Protein AF-A0A956P1Q7-F1 (afdb_monomer_lite)

pLDDT: mean 79.53, std 12.64, range [45.16, 92.69]

Structure (mmCIF, N/CA/C/O backbone):
data_AF-A0A956P1Q7-F1
#
_entry.id   AF-A0A956P1Q7-F1
#
loop_
_atom_site.group_PDB
_atom_site.id
_atom_site.type_symbol
_atom_site.label_atom_id
_atom_site.label_alt_id
_atom_site.label_comp_id
_atom_site.label_asym_id
_atom_site.label_entity_id
_atom_site.label_seq_id
_atom_site.pdbx_PDB_ins_code
_atom_site.Cartn_x
_atom_site.Cartn_y
_atom_site.Cartn_z
_atom_site.occupancy
_atom_site.B_iso_or_equiv
_atom_site.auth_seq_id
_atom_site.auth_comp_id
_atom_site.auth_asym_id
_atom_site.auth_atom_id
_atom_site.pdbx_PDB_model_num
ATOM 1 N N . THR A 1 1 ? 13.743 -1.931 8.622 1.00 54.19 1 THR A N 1
ATOM 2 C CA . THR A 1 1 ? 12.671 -0.964 8.935 1.00 54.19 1 THR A CA 1
ATOM 3 C C . THR A 1 1 ? 11.324 -1.414 8.386 1.00 54.19 1 THR A C 1
ATOM 5 O O . THR A 1 1 ? 10.384 -1.433 9.159 1.00 54.19 1 THR A O 1
ATOM 8 N N . GLU A 1 2 ? 11.215 -1.915 7.149 1.00 49.81 2 GLU A N 1
ATOM 9 C CA . GLU A 1 2 ? 9.925 -2.397 6.592 1.00 49.81 2 GLU A CA 1
ATOM 10 C C . GLU A 1 2 ? 9.356 -3.666 7.266 1.00 49.81 2 GLU A C 1
ATOM 12 O O . GLU A 1 2 ? 8.177 -3.701 7.589 1.00 49.81 2 GLU A O 1
ATOM 17 N N . LEU A 1 3 ? 10.190 -4.663 7.598 1.00 52.94 3 LEU A N 1
ATOM 18 C CA . LEU A 1 3 ? 9.773 -5.857 8.368 1.00 52.94 3 LEU A CA 1
ATOM 19 C C . LEU A 1 3 ? 9.218 -5.529 9.769 1.00 52.94 3 LEU A C 1
ATOM 21 O O . LEU A 1 3 ? 8.468 -6.308 10.347 1.00 52.94 3 LEU A O 1
ATOM 25 N N . MET A 1 4 ? 9.595 -4.373 10.320 1.00 58.88 4 MET A N 1
ATOM 26 C CA . MET A 1 4 ? 9.121 -3.912 11.624 1.00 58.88 4 MET A CA 1
ATOM 27 C C . MET A 1 4 ? 7.746 -3.234 11.511 1.00 58.88 4 MET A C 1
ATOM 29 O O . MET A 1 4 ? 6.934 -3.391 12.416 1.00 58.88 4 MET A O 1
ATOM 33 N N . LEU A 1 5 ? 7.457 -2.562 10.384 1.00 59.44 5 LEU A N 1
ATOM 34 C CA . LEU A 1 5 ? 6.120 -2.035 10.061 1.00 59.44 5 LEU A CA 1
ATOM 35 C C . LEU A 1 5 ? 5.098 -3.167 9.882 1.00 59.44 5 LEU A C 1
ATOM 37 O O . LEU A 1 5 ? 3.935 -3.021 10.250 1.00 59.44 5 LEU A O 1
ATOM 41 N N . ASP A 1 6 ? 5.572 -4.294 9.353 1.00 57.03 6 ASP A N 1
ATOM 42 C CA . ASP A 1 6 ? 4.804 -5.484 8.995 1.00 57.03 6 ASP A CA 1
ATOM 43 C C . ASP A 1 6 ? 4.103 -6.130 10.208 1.00 57.03 6 ASP A C 1
ATOM 45 O O . ASP A 1 6 ? 2.882 -6.273 10.236 1.00 57.03 6 ASP A O 1
ATOM 49 N N . LEU A 1 7 ? 4.871 -6.418 11.264 1.00 61.25 7 LEU A N 1
ATOM 50 C CA . LEU A 1 7 ? 4.356 -6.966 12.526 1.00 61.25 7 LEU A CA 1
ATOM 51 C C . LEU A 1 7 ? 3.423 -5.985 13.252 1.00 61.25 7 LEU A C 1
ATOM 53 O O . LEU A 1 7 ? 2.487 -6.391 13.931 1.00 61.25 7 LEU A O 1
ATOM 57 N N . GLN A 1 8 ? 3.638 -4.680 13.079 1.00 77.69 8 GLN A N 1
ATOM 58 C CA . GLN A 1 8 ? 2.917 -3.668 13.845 1.00 77.69 8 GLN A CA 1
ATOM 59 C C . GLN A 1 8 ? 1.488 -3.437 13.352 1.00 77.69 8 GLN A C 1
ATOM 61 O O . GLN A 1 8 ? 0.620 -3.185 14.178 1.00 77.69 8 GLN A O 1
ATOM 66 N N . ILE A 1 9 ? 1.207 -3.524 12.049 1.00 83.69 9 ILE A N 1
ATOM 67 C CA . ILE A 1 9 ? -0.157 -3.289 11.539 1.00 83.69 9 ILE A CA 1
ATOM 68 C C . ILE A 1 9 ? -1.112 -4.404 11.980 1.00 83.69 9 ILE A C 1
ATOM 70 O O . ILE A 1 9 ? -2.209 -4.114 12.460 1.00 83.69 9 ILE A O 1
ATOM 74 N N . ASP A 1 10 ? -0.694 -5.664 11.854 1.00 84.88 10 ASP A N 1
ATOM 75 C CA . ASP A 1 10 ? -1.537 -6.813 12.193 1.00 84.88 10 ASP A CA 1
ATOM 76 C C . ASP A 1 10 ? -1.791 -6.904 13.710 1.00 84.88 10 ASP A C 1
ATOM 78 O O . ASP A 1 10 ? -2.923 -7.158 14.135 1.00 84.88 10 ASP A O 1
ATOM 82 N N . ASP A 1 11 ? -0.778 -6.615 14.533 1.00 87.38 11 ASP A N 1
ATOM 83 C CA . ASP A 1 11 ? -0.919 -6.575 15.992 1.00 87.38 11 ASP A CA 1
ATOM 84 C C . ASP A 1 11 ? -1.800 -5.403 16.454 1.00 87.38 11 ASP A C 1
ATOM 86 O O . ASP A 1 11 ? -2.696 -5.593 17.281 1.00 87.38 11 ASP A O 1
ATOM 90 N N . LEU A 1 12 ? -1.617 -4.208 15.875 1.00 87.56 12 LEU A N 1
ATOM 91 C CA . LEU A 1 12 ? -2.461 -3.047 16.176 1.00 87.56 12 LEU A CA 1
ATOM 92 C C . LEU A 1 12 ? -3.917 -3.283 15.767 1.00 87.56 12 LEU A C 1
ATOM 94 O O . LEU A 1 12 ? -4.820 -2.937 16.524 1.00 87.56 12 LEU A O 1
ATOM 98 N N . TRP A 1 13 ? -4.163 -3.902 14.608 1.00 88.56 13 TRP A N 1
ATOM 99 C CA . TRP A 1 13 ? -5.518 -4.245 14.175 1.00 88.56 13 TRP A CA 1
ATOM 100 C C . TRP A 1 13 ? -6.173 -5.251 15.127 1.00 88.56 13 TRP A C 1
ATOM 102 O O . TRP A 1 13 ? -7.321 -5.052 15.519 1.00 88.56 13 TRP A O 1
ATOM 112 N N . ARG A 1 14 ? -5.452 -6.300 15.555 1.00 89.06 14 ARG A N 1
ATOM 113 C CA . ARG A 1 14 ? -5.966 -7.306 16.508 1.00 89.06 14 ARG A CA 1
ATOM 114 C C . ARG A 1 14 ? -6.293 -6.724 17.881 1.00 89.06 14 ARG A C 1
ATOM 116 O O . ARG A 1 14 ? -7.193 -7.240 18.540 1.00 89.06 14 ARG A O 1
ATOM 123 N N . ALA A 1 15 ? -5.592 -5.671 18.293 1.00 89.06 15 ALA A N 1
ATOM 124 C CA . ALA A 1 15 ? -5.835 -4.976 19.554 1.00 89.06 15 ALA A CA 1
ATOM 125 C C . ALA A 1 15 ? -7.114 -4.113 19.549 1.00 89.06 15 ALA A C 1
ATOM 127 O O . ALA A 1 15 ? -7.551 -3.668 20.611 1.00 89.06 15 ALA A O 1
ATOM 128 N N . LEU A 1 16 ? -7.734 -3.871 18.386 1.00 86.69 16 LEU A N 1
ATOM 129 C CA . LEU A 1 16 ? -8.953 -3.066 18.294 1.00 86.69 16 LEU A CA 1
ATOM 130 C C . LEU A 1 16 ? -10.204 -3.815 18.807 1.00 86.69 16 LEU A C 1
ATOM 132 O O . LEU A 1 16 ? -10.333 -5.035 18.623 1.00 86.69 16 LEU A O 1
ATOM 136 N N . PRO A 1 17 ? -11.196 -3.084 19.360 1.00 87.00 17 PRO A N 1
ATOM 137 C CA . PRO A 1 17 ? -12.504 -3.644 19.690 1.00 87.00 17 PRO A CA 1
ATOM 138 C C . PRO A 1 17 ? -13.161 -4.335 18.486 1.00 87.00 17 PRO A C 1
ATOM 140 O O . PRO A 1 17 ? -13.034 -3.881 17.349 1.00 87.00 17 PRO A O 1
ATOM 143 N N . ALA A 1 18 ? -13.913 -5.411 18.741 1.00 86.19 18 ALA A N 1
ATOM 144 C CA . ALA A 1 18 ? -14.636 -6.166 17.712 1.00 86.19 18 ALA A CA 1
ATOM 145 C C . ALA A 1 18 ? -15.471 -5.301 16.736 1.00 86.19 18 ALA A C 1
ATOM 147 O O . ALA A 1 18 ? -15.266 -5.463 15.533 1.00 86.19 18 ALA A O 1
ATOM 148 N N . PRO A 1 19 ? -16.314 -4.341 17.184 1.00 83.69 19 PRO A N 1
ATOM 149 C CA . PRO A 1 19 ? -17.111 -3.535 16.250 1.00 83.69 19 PRO A CA 1
ATOM 150 C C . PRO A 1 19 ? -16.240 -2.669 15.328 1.00 83.69 19 PRO A C 1
ATOM 152 O O . PRO A 1 19 ? -16.561 -2.469 14.159 1.00 83.69 19 PRO A O 1
ATOM 155 N N . THR A 1 20 ? -15.094 -2.195 15.822 1.00 83.12 20 THR A N 1
ATOM 156 C CA . THR A 1 20 ? -14.132 -1.427 15.023 1.00 83.12 20 THR A CA 1
ATOM 157 C C . THR A 1 20 ? -13.449 -2.315 13.982 1.00 83.12 20 THR A C 1
ATOM 159 O O . THR A 1 20 ? -13.241 -1.886 12.850 1.00 83.12 20 THR A O 1
ATOM 162 N N . ARG A 1 21 ? -13.129 -3.569 14.331 1.00 88.75 21 ARG A N 1
ATOM 163 C CA . ARG A 1 21 ? -12.542 -4.538 13.391 1.00 88.75 21 ARG A CA 1
ATOM 164 C C . ARG A 1 21 ? -13.512 -4.945 12.287 1.00 88.75 21 ARG A C 1
ATOM 166 O O . ARG A 1 21 ? -13.073 -5.081 11.151 1.00 88.75 21 ARG A O 1
ATOM 173 N N . GLU A 1 22 ? -14.798 -5.103 12.592 1.00 84.62 22 GLU A N 1
ATO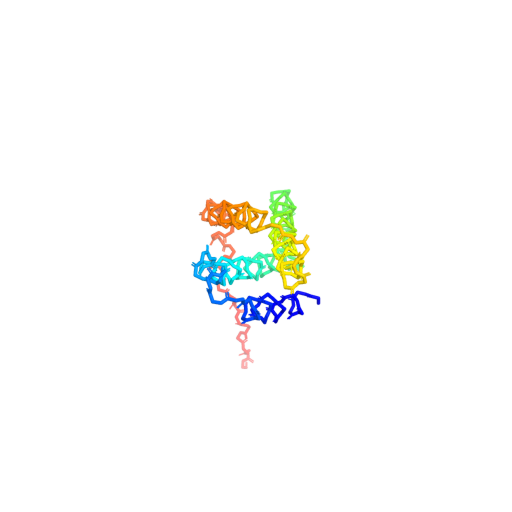M 174 C CA . GLU A 1 22 ? -15.832 -5.405 11.589 1.00 84.62 22 GLU A CA 1
ATOM 175 C C . GLU A 1 22 ? -15.939 -4.295 10.537 1.00 84.62 22 GLU A C 1
ATOM 177 O O . GLU A 1 22 ? -15.906 -4.579 9.341 1.00 84.62 22 GLU A O 1
ATOM 182 N N . GLY A 1 23 ? -15.953 -3.027 10.966 1.00 80.75 23 GLY A N 1
ATOM 183 C CA . GLY A 1 23 ? -15.964 -1.877 10.053 1.00 80.75 23 GLY A CA 1
ATOM 184 C C . GLY A 1 23 ? -14.689 -1.714 9.212 1.00 80.75 23 GLY A C 1
ATOM 185 O O . GLY A 1 23 ? -14.682 -0.964 8.240 1.00 80.75 23 GLY A O 1
ATOM 186 N N . LEU A 1 24 ? -13.611 -2.417 9.566 1.00 84.06 24 LEU A N 1
ATOM 187 C CA . LEU A 1 24 ? -12.286 -2.314 8.951 1.00 84.06 24 LEU A CA 1
ATOM 188 C C . LEU A 1 24 ? -11.744 -3.686 8.529 1.00 84.06 24 LEU A C 1
ATOM 190 O O . LEU A 1 24 ? -10.529 -3.893 8.487 1.00 84.06 24 LEU A O 1
ATOM 194 N N . ALA A 1 25 ? -12.629 -4.638 8.23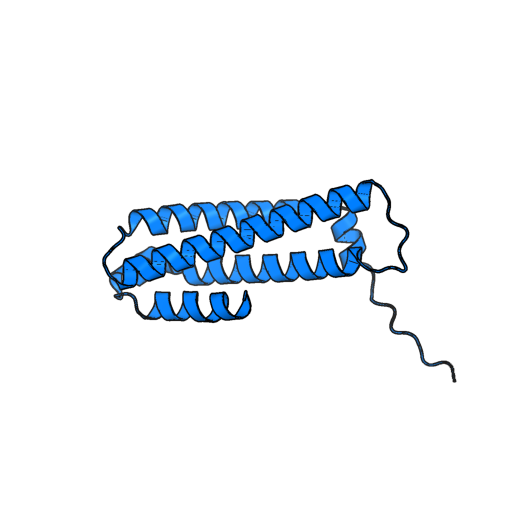1 1.00 87.25 25 ALA A N 1
ATOM 195 C CA . ALA A 1 25 ? -12.258 -6.027 7.960 1.00 87.25 25 ALA A CA 1
ATOM 196 C C . ALA A 1 25 ? -11.297 -6.181 6.765 1.00 87.25 25 ALA A C 1
ATOM 198 O O . ALA A 1 25 ? -10.529 -7.137 6.694 1.00 87.25 25 ALA A O 1
ATOM 199 N N . GLU A 1 26 ? -11.309 -5.221 5.840 1.00 87.19 26 GLU A N 1
ATOM 200 C CA . GLU A 1 26 ? -10.450 -5.209 4.655 1.00 87.19 26 GLU A CA 1
ATOM 201 C C . GLU A 1 26 ? -9.028 -4.697 4.922 1.00 87.19 26 GLU A C 1
ATOM 203 O O . GLU A 1 26 ? -8.135 -4.922 4.107 1.00 87.19 26 GLU A O 1
ATOM 208 N N . LEU A 1 27 ? -8.784 -4.021 6.049 1.00 88.81 27 LEU A N 1
ATOM 209 C CA . LEU A 1 27 ? -7.486 -3.414 6.343 1.00 88.81 27 LEU A CA 1
ATOM 210 C C . LEU A 1 27 ? -6.322 -4.418 6.286 1.00 88.81 27 LEU A C 1
ATOM 212 O O . LEU A 1 27 ? -5.336 -4.112 5.611 1.00 88.81 27 LEU A O 1
ATOM 216 N N . PRO A 1 28 ? -6.401 -5.616 6.903 1.00 88.81 28 PRO A N 1
ATOM 217 C CA . PRO A 1 28 ? -5.310 -6.589 6.831 1.00 88.81 28 PRO A CA 1
ATOM 218 C C . PRO A 1 28 ? -5.015 -7.047 5.397 1.00 88.81 28 PRO A C 1
ATOM 220 O O . PRO A 1 28 ? -3.861 -7.292 5.038 1.00 88.81 28 PRO A O 1
ATOM 223 N N . VAL A 1 29 ? -6.054 -7.140 4.561 1.00 89.75 29 VAL A N 1
ATOM 224 C CA . VAL A 1 29 ? -5.928 -7.558 3.160 1.00 89.75 29 VAL A CA 1
ATOM 225 C C . VAL A 1 29 ? -5.197 -6.489 2.353 1.00 89.75 29 VAL A C 1
ATOM 227 O O . VAL A 1 29 ? -4.201 -6.813 1.709 1.00 89.75 29 VAL A O 1
ATOM 230 N N . VAL A 1 30 ? -5.626 -5.228 2.451 1.00 89.19 30 VAL A N 1
ATOM 231 C CA . VAL A 1 30 ? -5.004 -4.096 1.740 1.00 89.19 30 VAL A CA 1
ATOM 232 C C . VAL A 1 30 ? -3.563 -3.884 2.202 1.00 89.19 30 VAL A C 1
ATOM 234 O O . VAL A 1 30 ? -2.657 -3.744 1.381 1.00 89.19 30 VAL A O 1
ATOM 237 N N . ALA A 1 31 ? -3.310 -3.944 3.513 1.00 89.44 31 ALA A N 1
ATOM 238 C CA . ALA A 1 31 ? -1.958 -3.836 4.051 1.00 89.44 31 ALA A CA 1
ATOM 239 C C . ALA A 1 31 ? -1.054 -4.964 3.527 1.00 89.44 31 ALA A C 1
ATOM 241 O O . ALA A 1 31 ? 0.081 -4.723 3.122 1.00 89.44 31 ALA A O 1
ATOM 242 N N . ARG A 1 32 ? -1.541 -6.213 3.482 1.00 88.62 32 ARG A N 1
ATOM 243 C CA . ARG A 1 32 ? -0.799 -7.333 2.876 1.00 88.62 32 ARG A CA 1
ATOM 244 C C . ARG A 1 32 ? -0.525 -7.104 1.391 1.00 88.62 32 ARG A C 1
ATOM 246 O O . ARG A 1 32 ? 0.608 -7.314 0.966 1.00 88.62 32 ARG A O 1
ATOM 253 N N . ALA A 1 33 ? -1.513 -6.647 0.632 1.00 88.19 33 ALA A N 1
ATOM 254 C CA . ALA A 1 33 ? -1.350 -6.408 -0.793 1.00 88.19 33 ALA A CA 1
ATOM 255 C C . ALA A 1 33 ? -0.297 -5.326 -1.077 1.00 88.19 33 ALA A C 1
ATOM 257 O O . ALA A 1 33 ? 0.626 -5.570 -1.853 1.00 88.19 33 ALA A O 1
ATOM 258 N N . LEU A 1 34 ? -0.347 -4.181 -0.386 1.00 88.12 34 LEU A N 1
ATOM 259 C CA . LEU A 1 34 ? 0.673 -3.132 -0.512 1.00 88.12 34 LEU A CA 1
ATOM 260 C C . LEU A 1 34 ? 2.079 -3.643 -0.173 1.00 88.12 34 LEU A C 1
ATOM 262 O O . LEU A 1 34 ? 3.031 -3.350 -0.894 1.00 88.12 34 LEU A O 1
ATOM 266 N N . ARG A 1 35 ? 2.217 -4.463 0.876 1.00 87.81 35 ARG A N 1
ATOM 267 C CA . ARG A 1 35 ? 3.498 -5.095 1.241 1.00 87.81 35 ARG A CA 1
ATOM 268 C C . ARG A 1 35 ? 4.037 -5.998 0.134 1.00 87.81 35 ARG A C 1
ATOM 270 O O . ARG A 1 35 ? 5.227 -5.957 -0.177 1.00 87.81 35 ARG A O 1
ATOM 277 N N . GLU A 1 36 ? 3.173 -6.804 -0.476 1.00 89.12 36 GLU A N 1
ATOM 278 C CA . GLU A 1 36 ? 3.541 -7.626 -1.630 1.00 89.12 36 GLU A CA 1
ATOM 279 C C . GLU A 1 36 ? 3.977 -6.756 -2.814 1.00 89.12 36 GLU A C 1
ATOM 281 O O . GLU A 1 36 ? 5.023 -7.023 -3.404 1.00 89.12 36 GLU A O 1
ATOM 286 N N . ARG A 1 37 ? 3.261 -5.660 -3.103 1.00 87.56 37 ARG A N 1
ATOM 287 C CA . ARG A 1 37 ? 3.648 -4.724 -4.169 1.00 87.56 37 ARG A CA 1
ATOM 288 C C . ARG A 1 37 ? 5.002 -4.065 -3.898 1.00 87.56 37 ARG A C 1
ATOM 290 O O . ARG A 1 37 ? 5.822 -3.996 -4.807 1.00 87.56 37 ARG A O 1
ATOM 297 N N . ILE A 1 38 ? 5.282 -3.634 -2.668 1.00 89.94 38 ILE A N 1
ATOM 298 C CA . ILE A 1 38 ? 6.594 -3.078 -2.289 1.00 89.94 38 ILE A CA 1
ATOM 299 C C . ILE A 1 38 ? 7.703 -4.107 -2.523 1.00 89.94 38 ILE A C 1
ATOM 301 O O . ILE A 1 38 ? 8.751 -3.769 -3.076 1.00 89.94 38 ILE A O 1
ATOM 305 N N . ARG A 1 39 ? 7.473 -5.374 -2.150 1.00 89.19 39 ARG A N 1
ATOM 306 C CA . ARG A 1 39 ? 8.427 -6.464 -2.394 1.00 89.19 39 ARG A CA 1
ATOM 307 C C . ARG A 1 39 ? 8.679 -6.667 -3.890 1.00 89.19 39 ARG A C 1
ATOM 309 O O . ARG A 1 39 ? 9.837 -6.780 -4.290 1.00 89.19 39 ARG A O 1
ATOM 316 N N . ASP A 1 40 ? 7.625 -6.664 -4.702 1.00 87.94 40 ASP A N 1
ATOM 317 C CA . ASP A 1 40 ? 7.727 -6.783 -6.159 1.00 87.94 40 ASP A CA 1
ATOM 318 C C . ASP A 1 40 ? 8.515 -5.608 -6.764 1.00 87.94 40 ASP A C 1
ATOM 320 O O . ASP A 1 40 ? 9.419 -5.816 -7.574 1.00 87.94 40 ASP A O 1
ATOM 324 N N . LEU A 1 41 ? 8.231 -4.374 -6.331 1.00 89.50 41 LEU A N 1
ATOM 325 C CA . LEU A 1 41 ? 8.935 -3.167 -6.776 1.00 89.50 41 LEU A CA 1
ATOM 326 C C . LEU A 1 41 ? 10.424 -3.210 -6.422 1.00 89.50 41 LEU A C 1
ATOM 328 O O . LEU A 1 41 ? 11.260 -2.882 -7.261 1.00 89.50 41 LEU A O 1
ATOM 332 N N . ARG A 1 42 ? 10.773 -3.664 -5.212 1.00 89.94 42 ARG A N 1
ATOM 333 C CA . ARG A 1 42 ? 12.172 -3.861 -4.803 1.00 89.94 42 ARG A CA 1
ATOM 334 C C . ARG A 1 42 ? 12.873 -4.882 -5.690 1.00 89.94 42 ARG A C 1
ATOM 336 O O . ARG A 1 42 ? 13.921 -4.576 -6.240 1.00 89.94 42 ARG A O 1
ATOM 343 N N . ALA A 1 43 ? 12.255 -6.039 -5.919 1.00 87.69 43 ALA A N 1
ATOM 344 C CA . ALA A 1 43 ? 12.830 -7.064 -6.785 1.00 87.69 43 ALA A CA 1
ATOM 345 C C . ALA A 1 43 ? 13.034 -6.577 -8.232 1.00 87.69 43 ALA A C 1
ATOM 347 O O . ALA A 1 43 ? 13.949 -7.039 -8.913 1.00 87.69 43 ALA A O 1
ATOM 348 N N . LEU A 1 44 ? 12.190 -5.666 -8.726 1.00 86.56 44 LEU A N 1
ATOM 349 C CA . LEU A 1 44 ? 12.369 -5.036 -10.036 1.00 86.56 44 LEU A CA 1
ATOM 350 C C . LEU A 1 44 ? 13.509 -4.014 -10.039 1.00 86.56 44 LEU A C 1
ATOM 352 O O . LEU A 1 44 ? 14.298 -4.004 -10.982 1.00 86.56 44 LEU A O 1
ATOM 356 N N . LEU A 1 45 ? 13.609 -3.188 -8.997 1.00 88.88 45 LEU A N 1
ATOM 357 C CA . LEU A 1 45 ? 14.698 -2.225 -8.830 1.00 88.88 45 LEU A CA 1
ATOM 358 C C . LEU A 1 45 ? 16.057 -2.924 -8.726 1.00 88.88 45 LEU A C 1
ATOM 360 O O . LEU A 1 45 ? 16.982 -2.533 -9.430 1.00 88.88 45 LEU A O 1
ATOM 364 N N . ASP A 1 46 ? 16.147 -4.009 -7.956 1.00 87.44 46 ASP A N 1
ATOM 365 C CA . ASP A 1 46 ? 17.375 -4.800 -7.809 1.00 87.44 46 ASP A CA 1
ATOM 366 C C . ASP A 1 46 ? 17.836 -5.377 -9.162 1.00 87.44 46 ASP A C 1
ATOM 368 O O . ASP A 1 46 ? 19.024 -5.394 -9.474 1.00 87.44 46 ASP A O 1
ATOM 372 N N . ARG A 1 47 ? 16.897 -5.792 -10.028 1.00 83.81 47 ARG A N 1
ATOM 373 C CA . ARG A 1 47 ? 17.221 -6.252 -11.395 1.00 83.81 47 ARG A CA 1
ATOM 374 C C . ARG A 1 47 ? 17.706 -5.125 -12.305 1.00 83.81 47 ARG A C 1
ATOM 376 O O . ARG A 1 47 ? 18.470 -5.394 -13.226 1.00 83.81 47 ARG A O 1
ATOM 383 N N . LEU A 1 48 ? 17.245 -3.893 -12.090 1.00 83.25 48 LEU A N 1
ATOM 384 C CA . LEU A 1 48 ? 17.709 -2.717 -12.836 1.00 83.25 48 LEU A CA 1
ATOM 385 C C . LEU A 1 48 ? 19.090 -2.236 -12.366 1.00 83.25 48 LEU A C 1
ATOM 387 O O . LEU A 1 48 ? 19.782 -1.552 -13.118 1.00 83.25 48 LEU A O 1
ATOM 391 N N . GLU A 1 49 ? 19.499 -2.587 -11.146 1.00 81.75 49 GLU A N 1
ATOM 392 C CA . GLU A 1 49 ? 20.831 -2.285 -10.610 1.00 81.75 49 GLU A CA 1
ATOM 393 C C . GLU A 1 49 ? 21.927 -3.226 -11.109 1.00 81.75 49 GLU A C 1
ATOM 395 O O . GLU A 1 49 ? 23.102 -2.937 -10.876 1.00 81.75 49 GLU A O 1
ATOM 400 N N . ASP A 1 50 ? 21.574 -4.301 -11.825 1.00 78.25 50 ASP A N 1
ATOM 401 C CA . ASP A 1 50 ? 22.536 -5.272 -12.341 1.00 78.25 50 ASP A CA 1
ATOM 402 C C . ASP A 1 50 ? 23.624 -4.569 -13.187 1.00 78.25 50 ASP A C 1
ATOM 404 O O . ASP A 1 50 ? 23.341 -4.070 -14.287 1.00 78.25 50 ASP A O 1
ATOM 408 N N . PRO A 1 51 ? 24.883 -4.527 -12.704 1.00 65.50 51 PRO A N 1
ATOM 409 C CA . PRO A 1 51 ? 25.963 -3.780 -13.342 1.00 65.50 51 PRO A CA 1
ATOM 410 C C . PRO A 1 51 ? 26.365 -4.359 -14.702 1.00 65.50 51 PRO A C 1
ATOM 412 O O . PRO A 1 51 ? 27.080 -3.703 -15.457 1.00 65.50 51 PRO A O 1
ATOM 415 N N . THR A 1 52 ? 25.909 -5.570 -15.033 1.00 66.19 52 THR A N 1
ATOM 416 C CA . THR A 1 52 ? 26.157 -6.211 -16.329 1.00 66.19 52 THR A CA 1
ATOM 417 C C . THR A 1 52 ? 25.235 -5.699 -17.440 1.00 66.19 52 THR A C 1
ATOM 419 O O . THR A 1 52 ? 25.476 -5.974 -18.618 1.00 66.19 52 THR A O 1
ATOM 422 N N . THR A 1 53 ? 24.199 -4.922 -17.102 1.00 66.38 53 THR A N 1
ATOM 423 C CA . THR A 1 53 ? 23.241 -4.381 -18.071 1.00 66.38 53 THR A CA 1
ATOM 424 C C . THR A 1 53 ? 23.583 -2.930 -18.422 1.00 66.38 53 THR A C 1
ATOM 426 O O . THR A 1 53 ? 23.612 -2.052 -17.560 1.00 66.38 53 THR A O 1
ATOM 429 N N . ALA A 1 54 ? 23.821 -2.652 -19.709 1.00 64.69 54 ALA A N 1
ATOM 430 C CA . ALA A 1 54 ? 23.978 -1.284 -20.200 1.00 64.69 54 ALA A CA 1
ATOM 431 C C . ALA A 1 54 ? 22.684 -0.487 -19.951 1.00 64.69 54 ALA A C 1
ATOM 433 O O . ALA A 1 54 ? 21.625 -0.866 -20.450 1.00 64.69 54 ALA A O 1
ATOM 434 N N . ARG A 1 55 ? 22.768 0.602 -19.176 1.00 76.19 55 ARG A N 1
ATOM 435 C CA . ARG A 1 55 ? 21.603 1.422 -18.807 1.00 76.19 55 ARG A CA 1
ATOM 436 C C . ARG A 1 55 ? 21.222 2.350 -19.952 1.00 76.19 55 ARG A C 1
ATOM 438 O O . ARG A 1 55 ? 22.021 3.192 -20.360 1.00 76.19 55 ARG A O 1
ATOM 445 N N . SER A 1 56 ? 19.997 2.219 -20.446 1.00 81.38 56 SER A N 1
ATOM 446 C CA . SER A 1 56 ? 19.400 3.203 -21.349 1.00 81.38 56 SER A CA 1
ATOM 447 C C . SER A 1 56 ? 18.754 4.353 -20.564 1.00 81.38 56 SER A C 1
ATOM 449 O O . SER A 1 56 ? 18.460 4.212 -19.376 1.00 81.38 56 SER A O 1
ATOM 451 N N . SER A 1 57 ? 18.480 5.489 -21.218 1.00 80.69 57 SER A N 1
ATOM 452 C CA . SER A 1 57 ? 17.690 6.575 -20.606 1.00 80.69 57 SER A CA 1
ATOM 453 C C . SER A 1 57 ? 16.308 6.090 -20.152 1.00 80.69 57 SER A C 1
ATOM 455 O O . SER A 1 57 ? 15.848 6.454 -19.077 1.00 80.69 57 SER A O 1
ATOM 457 N N . ALA A 1 58 ? 15.694 5.185 -20.918 1.00 81.69 58 ALA A N 1
ATOM 458 C CA . ALA A 1 58 ? 14.420 4.566 -20.569 1.00 81.69 58 ALA A CA 1
ATOM 459 C C . ALA A 1 58 ? 14.501 3.684 -19.307 1.00 81.69 58 ALA A C 1
ATOM 461 O O . ALA A 1 58 ? 13.510 3.565 -18.587 1.00 81.69 58 ALA A O 1
ATOM 462 N N . ASP A 1 59 ? 15.656 3.072 -19.019 1.00 82.25 59 ASP A N 1
ATOM 463 C CA . ASP A 1 59 ? 15.851 2.292 -17.788 1.00 82.25 59 ASP A CA 1
ATOM 464 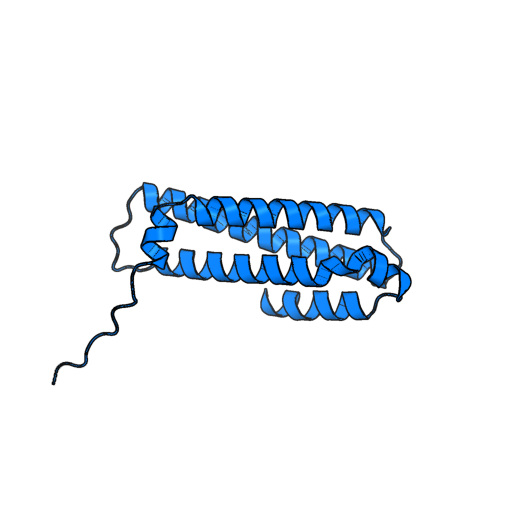C C . ASP A 1 59 ? 16.010 3.202 -16.564 1.00 82.25 59 ASP A C 1
ATOM 466 O O . ASP A 1 59 ? 15.532 2.855 -15.484 1.00 82.25 59 ASP A O 1
ATOM 470 N N . LEU A 1 60 ? 16.633 4.375 -16.731 1.00 84.06 60 LEU A N 1
ATOM 471 C CA . LEU A 1 60 ? 16.732 5.392 -15.678 1.00 84.06 60 LEU A CA 1
ATOM 472 C C . LEU A 1 60 ? 15.352 5.975 -15.340 1.00 84.06 60 LEU A C 1
ATOM 474 O O . LEU A 1 60 ? 14.971 5.978 -14.174 1.00 84.06 60 LEU A O 1
ATOM 478 N N . GLU A 1 61 ? 14.566 6.360 -16.349 1.00 86.06 61 GLU A N 1
ATOM 479 C CA . GLU A 1 61 ? 13.189 6.845 -16.153 1.00 86.06 61 GLU A CA 1
ATOM 480 C C . GLU A 1 61 ? 12.293 5.786 -15.492 1.00 86.06 61 GLU A C 1
ATOM 482 O O . GLU A 1 61 ? 11.493 6.084 -14.601 1.00 86.06 61 GLU A O 1
ATOM 487 N N . LEU A 1 62 ? 12.431 4.519 -15.903 1.00 84.94 62 LEU A N 1
ATOM 488 C CA . LEU A 1 62 ? 11.711 3.413 -15.277 1.00 84.94 62 LEU A CA 1
ATOM 489 C C . LEU A 1 62 ? 12.125 3.237 -13.815 1.00 84.94 62 LEU A C 1
ATOM 491 O O . LEU A 1 62 ? 11.258 3.036 -12.965 1.00 84.94 62 LEU A O 1
ATOM 495 N N . ARG A 1 63 ? 13.425 3.306 -13.514 1.00 88.12 63 ARG A N 1
ATOM 496 C CA . ARG A 1 63 ? 13.928 3.209 -12.144 1.00 88.12 63 ARG A CA 1
ATOM 497 C C . ARG A 1 63 ? 13.324 4.300 -11.265 1.00 88.12 63 ARG A C 1
ATOM 499 O O . ARG A 1 63 ? 12.747 3.963 -10.237 1.00 88.12 63 ARG A O 1
ATOM 506 N N . GLU A 1 64 ? 13.420 5.562 -11.675 1.00 90.00 64 GLU A N 1
ATOM 507 C CA . GLU A 1 64 ? 12.878 6.695 -10.912 1.00 90.00 64 GLU A CA 1
ATOM 508 C C . GLU A 1 64 ? 11.385 6.502 -10.629 1.00 90.00 64 GLU A C 1
ATOM 510 O O . GLU A 1 64 ? 10.932 6.654 -9.493 1.00 90.00 64 GLU A O 1
ATOM 515 N N . ARG A 1 65 ? 10.618 6.059 -11.633 1.00 89.12 65 ARG A N 1
ATOM 516 C CA . ARG A 1 65 ? 9.193 5.759 -11.457 1.00 89.12 65 ARG A CA 1
ATOM 517 C C . ARG A 1 65 ? 8.956 4.628 -10.453 1.00 89.12 65 ARG A C 1
ATOM 519 O O . ARG A 1 65 ? 8.074 4.749 -9.608 1.00 89.12 65 ARG A O 1
ATOM 526 N N . LEU A 1 66 ? 9.716 3.535 -10.521 1.00 89.56 66 LEU A N 1
ATOM 527 C CA . LEU A 1 66 ? 9.581 2.414 -9.582 1.00 89.56 66 LEU A CA 1
ATOM 528 C C . LEU A 1 66 ? 9.985 2.804 -8.149 1.00 89.56 66 LEU A C 1
ATOM 530 O O . LEU A 1 66 ? 9.343 2.358 -7.197 1.00 89.56 66 LEU A O 1
ATOM 534 N N . GLU A 1 67 ? 11.005 3.650 -7.978 1.00 91.69 67 GLU A N 1
ATOM 535 C CA . GLU A 1 67 ? 11.404 4.196 -6.672 1.00 91.69 67 GLU A CA 1
ATOM 536 C C . GLU A 1 67 ? 10.328 5.108 -6.083 1.00 91.69 67 GLU A C 1
ATOM 538 O O . GLU A 1 67 ? 9.997 4.982 -4.899 1.00 91.69 67 GLU A O 1
ATOM 543 N N . GLN A 1 68 ? 9.743 5.974 -6.911 1.00 92.38 68 GLN A N 1
ATOM 544 C CA . GLN A 1 68 ? 8.631 6.833 -6.522 1.00 92.38 68 GLN A CA 1
ATOM 545 C C . GLN A 1 68 ? 7.432 5.995 -6.059 1.00 92.38 68 GLN A C 1
ATOM 547 O O . GLN A 1 68 ? 6.943 6.175 -4.945 1.00 92.38 68 GLN A O 1
ATOM 552 N N . ARG A 1 69 ? 7.030 4.992 -6.851 1.00 90.50 69 ARG A N 1
ATOM 553 C CA . ARG A 1 69 ? 5.940 4.066 -6.503 1.00 90.50 69 ARG A CA 1
ATOM 554 C C . ARG A 1 69 ? 6.200 3.283 -5.220 1.00 90.50 69 ARG A C 1
ATOM 556 O O . ARG A 1 69 ? 5.289 3.098 -4.415 1.00 90.50 69 ARG A O 1
ATOM 563 N N . ARG A 1 70 ? 7.438 2.830 -5.005 1.00 92.69 70 ARG A N 1
ATOM 564 C CA . ARG A 1 70 ? 7.820 2.142 -3.764 1.00 92.69 70 ARG A CA 1
ATOM 565 C C . ARG A 1 70 ? 7.658 3.077 -2.570 1.00 92.69 70 ARG A C 1
ATOM 567 O O . ARG A 1 70 ? 7.101 2.671 -1.559 1.00 92.69 70 ARG A O 1
ATOM 574 N N . THR A 1 71 ? 8.125 4.316 -2.704 1.00 92.38 71 THR A N 1
ATOM 575 C CA . THR A 1 71 ? 8.044 5.329 -1.646 1.00 92.38 71 THR A CA 1
ATOM 576 C C . THR A 1 71 ? 6.591 5.642 -1.298 1.00 92.38 71 THR A C 1
ATOM 578 O O . THR A 1 71 ? 6.235 5.579 -0.127 1.00 92.38 71 THR A O 1
ATOM 581 N N . GLU A 1 72 ? 5.735 5.868 -2.300 1.00 91.94 72 GLU A N 1
ATOM 582 C CA . GLU A 1 72 ? 4.290 6.081 -2.116 1.00 91.94 72 GLU A CA 1
ATOM 583 C C . GLU A 1 72 ? 3.632 4.927 -1.345 1.00 91.94 72 GLU A C 1
ATOM 585 O O . GLU A 1 72 ? 2.922 5.154 -0.365 1.00 91.94 72 GLU A O 1
ATOM 590 N N . ALA A 1 73 ? 3.912 3.681 -1.740 1.00 89.38 73 ALA A N 1
ATOM 591 C CA . ALA A 1 73 ? 3.353 2.501 -1.084 1.00 89.38 73 ALA A CA 1
ATOM 592 C C . ALA A 1 73 ? 3.837 2.350 0.368 1.00 89.38 73 ALA A C 1
ATOM 594 O O . ALA A 1 73 ? 3.042 2.031 1.257 1.00 89.38 73 ALA A O 1
ATOM 595 N N . THR A 1 74 ? 5.123 2.603 0.629 1.00 91.44 74 THR A N 1
ATOM 596 C CA . THR A 1 74 ? 5.679 2.576 1.989 1.00 91.44 74 THR A CA 1
ATOM 597 C C . THR A 1 74 ? 5.060 3.675 2.854 1.00 91.44 74 THR A C 1
ATOM 599 O O . THR A 1 74 ? 4.649 3.398 3.980 1.00 91.44 74 THR A O 1
ATOM 602 N N . THR A 1 75 ? 4.901 4.892 2.325 1.00 90.94 75 THR A N 1
ATOM 603 C CA . THR A 1 75 ? 4.233 5.995 3.029 1.00 90.94 75 THR A CA 1
ATOM 604 C C . THR A 1 75 ? 2.778 5.663 3.359 1.00 90.94 75 THR A C 1
ATOM 606 O O . THR A 1 75 ? 2.351 5.895 4.490 1.00 90.94 75 THR A O 1
ATOM 609 N N . ALA A 1 76 ? 2.026 5.058 2.435 1.00 90.25 76 ALA A N 1
ATOM 610 C CA . ALA A 1 76 ? 0.646 4.640 2.692 1.00 90.25 76 ALA A CA 1
ATOM 611 C C . ALA A 1 76 ? 0.557 3.610 3.838 1.00 90.25 76 ALA A C 1
ATOM 613 O O . ALA A 1 76 ? -0.294 3.725 4.724 1.00 90.25 76 ALA A O 1
ATOM 614 N N . LEU A 1 77 ? 1.470 2.630 3.883 1.00 90.00 77 LEU A N 1
ATOM 615 C CA . LEU A 1 77 ? 1.547 1.677 4.999 1.00 90.00 77 LEU A CA 1
ATOM 616 C C . LEU A 1 77 ? 1.892 2.355 6.331 1.00 90.00 77 LEU A C 1
ATOM 618 O O . LEU A 1 77 ? 1.311 2.017 7.365 1.00 90.00 77 LEU A O 1
ATOM 622 N N . GLU A 1 78 ? 2.818 3.312 6.326 1.00 90.12 78 GLU A N 1
ATOM 623 C CA . GLU A 1 78 ? 3.179 4.074 7.524 1.00 90.12 78 GLU A CA 1
ATOM 624 C C . GLU A 1 78 ? 2.007 4.913 8.041 1.00 90.12 78 GLU A C 1
ATOM 626 O O . GLU A 1 78 ? 1.746 4.919 9.246 1.00 90.12 78 GLU A O 1
ATOM 631 N N . GLN A 1 79 ? 1.250 5.555 7.151 1.00 90.19 79 GLN A N 1
ATOM 632 C CA . GLN A 1 79 ? 0.045 6.305 7.509 1.00 90.19 79 GLN A CA 1
ATOM 633 C C . GLN A 1 79 ? -1.016 5.398 8.139 1.00 90.19 79 GLN A C 1
ATOM 635 O O . GLN A 1 79 ? -1.494 5.695 9.237 1.00 90.19 79 GLN A O 1
ATOM 640 N N . LEU A 1 80 ? -1.324 4.252 7.516 1.00 89.25 80 LEU A N 1
ATOM 641 C CA . LEU A 1 80 ? -2.251 3.264 8.081 1.00 89.25 80 LEU A CA 1
ATOM 642 C C . LEU A 1 80 ? -1.819 2.829 9.486 1.00 89.25 80 LEU A C 1
ATOM 644 O O . LEU A 1 80 ? -2.632 2.812 10.413 1.00 89.25 80 LEU A O 1
ATOM 648 N N . ARG A 1 81 ? -0.527 2.538 9.674 1.00 88.81 81 ARG A N 1
ATOM 649 C CA . ARG A 1 81 ? 0.033 2.166 10.978 1.00 88.81 81 ARG A CA 1
ATOM 650 C C . ARG A 1 81 ? -0.127 3.280 12.016 1.00 88.81 81 ARG A C 1
ATOM 652 O O . ARG A 1 81 ? -0.522 3.000 13.146 1.00 88.81 81 ARG A O 1
ATOM 659 N N . LEU A 1 82 ? 0.182 4.529 11.669 1.00 87.56 82 LEU A N 1
ATOM 660 C CA . LEU A 1 82 ? 0.076 5.666 12.590 1.00 87.56 82 LEU A CA 1
ATOM 661 C C . LEU A 1 82 ? -1.373 5.934 13.004 1.00 87.56 82 LEU A C 1
ATOM 663 O O . LEU A 1 82 ? -1.643 6.254 14.163 1.00 87.56 82 LEU A O 1
ATOM 667 N N . VAL A 1 83 ? -2.320 5.797 12.078 1.00 86.38 83 VAL A N 1
ATOM 668 C CA . VAL A 1 83 ? -3.745 5.969 12.376 1.00 86.38 83 VAL A CA 1
ATOM 669 C C . VAL A 1 83 ? -4.251 4.828 13.262 1.00 86.38 83 VAL A C 1
ATOM 671 O O . VAL A 1 83 ? -4.939 5.093 14.245 1.00 86.38 83 VAL A O 1
ATOM 674 N N . LEU A 1 84 ? -3.852 3.580 12.994 1.00 87.25 84 LEU A N 1
ATOM 675 C CA . LEU A 1 84 ? -4.144 2.435 13.866 1.00 87.25 84 LEU A CA 1
ATOM 676 C C . LEU A 1 84 ? -3.585 2.619 15.277 1.00 87.25 84 LEU A C 1
ATOM 678 O O . LEU A 1 84 ? -4.284 2.361 16.255 1.00 87.25 84 LEU A O 1
ATOM 682 N N . LEU A 1 85 ? -2.348 3.108 15.389 1.00 86.88 85 LEU A N 1
ATOM 683 C CA . LEU A 1 85 ? -1.725 3.400 16.675 1.00 86.88 85 LEU A CA 1
ATOM 684 C C . LEU A 1 85 ? -2.539 4.448 17.447 1.00 86.88 85 LEU A C 1
ATOM 686 O O . LEU A 1 85 ? -2.850 4.243 18.620 1.00 86.88 85 LEU A O 1
ATOM 690 N N . ARG A 1 86 ? -2.964 5.531 16.785 1.00 85.38 86 ARG A N 1
ATOM 691 C CA . ARG A 1 86 ? -3.823 6.553 17.406 1.00 85.38 86 ARG A CA 1
ATOM 692 C C . ARG A 1 86 ? -5.201 6.014 17.787 1.00 85.38 86 ARG A C 1
ATOM 694 O O . ARG A 1 86 ? -5.691 6.349 18.861 1.00 85.38 86 ARG A O 1
ATOM 701 N N . LEU A 1 87 ? -5.803 5.155 16.965 1.00 84.81 87 LEU A N 1
ATOM 702 C CA . LEU A 1 87 ? -7.079 4.500 17.273 1.00 84.81 87 LEU A CA 1
ATOM 703 C C . LEU A 1 87 ? -6.977 3.570 18.484 1.00 84.81 87 LEU A C 1
ATOM 705 O O . LEU A 1 87 ? -7.874 3.576 19.320 1.00 84.81 87 LEU A O 1
ATOM 709 N N . SER A 1 88 ? -5.874 2.827 18.624 1.00 80.25 88 SER A N 1
ATOM 710 C CA . SER A 1 88 ? -5.632 1.987 19.806 1.00 80.25 88 SER A CA 1
ATOM 711 C C . SER A 1 88 ? -5.495 2.802 21.101 1.00 80.25 88 SER A C 1
ATOM 713 O O . SER A 1 88 ? -5.836 2.315 22.174 1.00 80.25 88 SER A O 1
ATOM 715 N N . GLY A 1 89 ? -5.063 4.064 20.993 1.00 80.12 89 GLY A N 1
ATOM 716 C CA . GLY A 1 89 ? -5.018 5.034 22.089 1.00 80.12 89 GLY A CA 1
ATOM 717 C C . GLY A 1 89 ? -6.262 5.925 22.219 1.00 80.12 89 GLY A C 1
ATOM 718 O O . GLY A 1 89 ? -6.200 6.915 22.943 1.00 80.12 89 GLY A O 1
ATOM 719 N N . SER A 1 90 ? -7.359 5.632 21.504 1.00 70.12 90 SER A N 1
ATOM 720 C CA . SER A 1 90 ? -8.591 6.448 21.438 1.00 70.12 90 SER A CA 1
ATOM 721 C C . SER A 1 90 ? -8.392 7.910 20.995 1.00 70.12 90 SER A C 1
ATOM 723 O O . SER A 1 90 ? -9.226 8.768 21.277 1.00 70.12 90 SER A O 1
ATOM 725 N N . ALA A 1 91 ? -7.301 8.210 20.289 1.00 65.56 91 ALA A N 1
ATOM 726 C CA . ALA A 1 91 ? -6.903 9.566 19.905 1.00 65.56 91 ALA A CA 1
ATOM 727 C C . ALA A 1 91 ? -7.285 9.955 18.463 1.00 65.56 91 ALA A C 1
ATOM 729 O O . ALA A 1 91 ? -7.086 11.105 18.078 1.00 65.56 91 ALA A O 1
ATOM 730 N N . ALA A 1 92 ? -7.806 9.024 17.656 1.00 71.38 92 ALA A N 1
ATOM 731 C CA . ALA A 1 92 ? -8.207 9.283 16.271 1.00 71.38 92 ALA A CA 1
ATOM 732 C C . ALA A 1 92 ? -9.640 8.799 15.981 1.00 71.38 92 ALA A C 1
ATOM 734 O O . ALA A 1 92 ? -10.065 7.780 16.530 1.00 71.38 92 ALA A O 1
ATOM 735 N N . PRO A 1 93 ? -10.392 9.494 15.109 1.00 78.62 93 PRO A N 1
ATOM 736 C CA . PRO A 1 93 ? -11.702 9.046 14.655 1.00 78.62 93 PRO A CA 1
ATOM 737 C C . PRO A 1 93 ? -11.584 7.921 13.611 1.00 78.62 93 PRO A C 1
ATOM 739 O O . PRO A 1 93 ? -10.727 7.950 12.731 1.00 78.62 93 PRO A O 1
ATOM 742 N N . VAL A 1 94 ? -12.510 6.954 13.639 1.00 79.88 94 VAL A N 1
ATOM 743 C CA . VAL A 1 94 ? -12.567 5.822 12.680 1.00 79.88 94 VAL A CA 1
ATOM 744 C C . VAL A 1 94 ? -12.677 6.290 11.215 1.00 79.88 94 VAL A C 1
ATOM 746 O O . VAL A 1 94 ? -12.198 5.613 10.302 1.00 79.88 94 VAL A O 1
ATOM 749 N N . GLY A 1 95 ? -13.251 7.475 10.980 1.00 81.75 95 GLY A N 1
ATOM 750 C CA . GLY A 1 95 ? -13.341 8.083 9.648 1.00 81.75 95 GLY A CA 1
ATOM 751 C C . GLY A 1 95 ? -11.979 8.381 9.009 1.00 81.75 95 GLY A C 1
ATOM 752 O O . GLY A 1 95 ? -11.826 8.183 7.807 1.00 81.75 95 GLY A O 1
ATOM 753 N N . GLU A 1 96 ? -10.973 8.767 9.802 1.00 83.31 96 GLU A N 1
ATOM 754 C CA . GLU A 1 96 ? -9.612 9.037 9.308 1.00 83.31 96 GLU A CA 1
ATOM 755 C C . GLU A 1 96 ? -8.949 7.748 8.802 1.00 83.31 96 GLU A C 1
ATOM 757 O O . GLU A 1 96 ? -8.346 7.728 7.732 1.00 83.31 96 GLU A O 1
ATOM 762 N N . LEU A 1 97 ? -9.142 6.629 9.509 1.00 82.19 97 LEU A N 1
ATOM 763 C CA . LEU A 1 97 ? -8.629 5.335 9.055 1.00 82.19 97 LEU A CA 1
ATOM 764 C C . LEU A 1 97 ? -9.341 4.836 7.803 1.00 82.19 97 LEU A C 1
ATOM 766 O O . LEU A 1 97 ? -8.709 4.265 6.920 1.00 82.19 97 LEU A O 1
ATOM 770 N N . THR A 1 98 ? -10.651 5.059 7.720 1.00 85.31 98 THR A N 1
ATOM 771 C CA . THR A 1 98 ? -11.430 4.675 6.539 1.00 85.31 98 THR A CA 1
ATOM 772 C C . THR A 1 98 ? -10.938 5.429 5.306 1.00 85.31 98 THR A C 1
ATOM 774 O O . THR A 1 98 ? -10.765 4.817 4.257 1.00 85.31 98 THR A O 1
ATOM 777 N N . HIS A 1 99 ? -10.653 6.727 5.438 1.00 87.44 99 HIS A N 1
ATOM 778 C CA . HIS A 1 99 ? -10.095 7.539 4.361 1.00 87.44 99 HIS A CA 1
ATOM 779 C C . HIS A 1 99 ? -8.746 6.995 3.873 1.00 87.44 99 HIS A C 1
ATOM 781 O O . HIS A 1 99 ? -8.622 6.650 2.700 1.00 87.44 99 HIS A O 1
ATOM 787 N N . HIS A 1 100 ? -7.784 6.798 4.779 1.00 85.31 100 HIS A N 1
ATOM 788 C CA . HIS A 1 100 ? -6.471 6.261 4.412 1.00 85.31 100 HIS A CA 1
ATOM 789 C C . HIS A 1 100 ? -6.533 4.833 3.857 1.00 85.31 100 HIS A C 1
ATOM 791 O O . HIS A 1 100 ? -5.737 4.463 2.997 1.00 85.31 100 HIS A O 1
ATOM 797 N N . LEU A 1 101 ? -7.498 4.020 4.297 1.00 87.25 101 LEU A N 1
ATOM 798 C CA . LEU A 1 101 ? -7.724 2.701 3.713 1.00 87.25 101 LEU A CA 1
ATOM 799 C C . LEU A 1 101 ? -8.196 2.795 2.255 1.00 87.25 101 LEU A C 1
ATOM 801 O O . LEU A 1 101 ? -7.782 1.975 1.439 1.00 87.25 101 LEU A O 1
ATOM 805 N N . GLN A 1 102 ? -9.036 3.775 1.914 1.00 88.88 102 GLN A N 1
ATOM 806 C CA . GLN A 1 102 ? -9.453 3.994 0.526 1.00 88.88 102 GLN A CA 1
ATOM 807 C C . GLN A 1 102 ? -8.301 4.511 -0.341 1.00 88.88 102 GLN A C 1
ATOM 809 O O . GLN A 1 102 ? -8.128 4.026 -1.457 1.00 88.88 102 GLN A O 1
ATOM 814 N N . GLU A 1 103 ? -7.473 5.421 0.175 1.00 90.50 103 GLU A N 1
ATOM 815 C CA . GLU A 1 103 ? -6.264 5.881 -0.525 1.00 90.50 103 GLU A CA 1
ATOM 816 C C . GLU A 1 103 ? -5.298 4.721 -0.796 1.00 90.50 103 GLU A C 1
ATOM 818 O O . GLU A 1 103 ? -4.823 4.547 -1.917 1.00 90.50 103 GLU A O 1
ATOM 823 N N . ALA A 1 104 ? -5.072 3.870 0.207 1.00 86.69 104 ALA A N 1
ATOM 824 C CA . ALA A 1 104 ? -4.241 2.679 0.084 1.00 86.69 104 ALA A CA 1
ATOM 825 C C . ALA A 1 104 ? -4.762 1.702 -0.985 1.00 86.69 104 ALA A C 1
ATOM 827 O O . ALA A 1 104 ? -3.968 1.153 -1.749 1.00 86.69 104 ALA A O 1
ATOM 828 N N . ARG A 1 105 ? -6.086 1.507 -1.077 1.00 86.81 105 ARG A N 1
ATOM 829 C CA . ARG A 1 105 ? -6.709 0.682 -2.131 1.00 86.81 105 ARG A CA 1
ATOM 830 C C . ARG A 1 105 ? -6.546 1.287 -3.517 1.00 86.81 105 ARG A C 1
ATOM 832 O O . ARG A 1 105 ? -6.238 0.563 -4.459 1.00 86.81 105 ARG A O 1
ATOM 839 N N . ALA A 1 106 ? -6.772 2.592 -3.652 1.00 89.69 106 ALA A N 1
ATOM 840 C CA . ALA A 1 106 ? -6.601 3.280 -4.927 1.00 89.69 106 ALA A CA 1
ATOM 841 C C . ALA A 1 106 ? -5.152 3.143 -5.415 1.00 89.69 106 ALA A C 1
ATOM 843 O O . ALA A 1 106 ? -4.915 2.753 -6.556 1.00 89.69 106 ALA A O 1
ATOM 844 N N . LEU A 1 107 ? -4.190 3.334 -4.508 1.00 89.62 107 LEU A N 1
ATOM 845 C CA . LEU A 1 107 ? -2.777 3.144 -4.804 1.00 89.62 107 LEU A CA 1
ATOM 846 C C . LEU A 1 107 ? -2.452 1.696 -5.197 1.00 89.62 107 LEU A C 1
ATOM 848 O O . LEU A 1 107 ? -1.715 1.476 -6.153 1.00 89.62 107 LEU A O 1
ATOM 852 N N . GLU A 1 108 ? -3.001 0.695 -4.503 1.00 87.19 108 GLU A N 1
ATOM 853 C CA . GLU A 1 108 ? -2.826 -0.713 -4.883 1.00 87.19 108 GLU A CA 1
ATOM 854 C C . GLU A 1 108 ? -3.305 -0.977 -6.320 1.00 87.19 108 GLU A C 1
ATOM 856 O O . GLU A 1 108 ? -2.591 -1.605 -7.109 1.00 87.19 108 GLU A O 1
ATOM 861 N N . ALA A 1 109 ? -4.490 -0.474 -6.674 1.00 86.88 109 ALA A N 1
ATOM 862 C CA . ALA A 1 109 ? -5.053 -0.625 -8.011 1.00 86.88 109 ALA A CA 1
ATOM 863 C C . ALA A 1 109 ? -4.170 0.041 -9.079 1.00 86.88 109 ALA A C 1
ATOM 865 O O . ALA A 1 109 ? -3.869 -0.581 -10.102 1.00 86.88 109 ALA A O 1
ATOM 866 N N . ASP A 1 110 ? -3.687 1.255 -8.816 1.00 86.94 110 ASP A N 1
ATOM 867 C CA . ASP A 1 110 ? -2.782 1.977 -9.713 1.00 86.94 110 ASP A CA 1
ATOM 868 C C . ASP A 1 110 ? -1.458 1.227 -9.908 1.00 86.94 110 ASP A C 1
ATOM 870 O O . ASP A 1 110 ? -0.980 1.074 -11.035 1.00 86.94 110 ASP A O 1
ATOM 874 N N . LEU A 1 111 ? -0.888 0.676 -8.831 1.00 84.06 111 LEU A N 1
ATOM 875 C CA . LEU A 1 111 ? 0.330 -0.136 -8.896 1.00 84.06 111 LEU A CA 1
ATOM 876 C C . LEU A 1 111 ? 0.136 -1.389 -9.755 1.00 84.06 111 LEU A C 1
ATOM 878 O O . LEU A 1 111 ? 1.031 -1.755 -10.520 1.00 84.06 111 LEU A O 1
ATOM 882 N N . LEU A 1 112 ? -1.018 -2.055 -9.654 1.00 82.00 112 LEU A N 1
ATOM 883 C CA . LEU A 1 112 ? -1.335 -3.219 -10.486 1.00 82.00 112 LEU A CA 1
ATOM 884 C C . LEU A 1 112 ? -1.430 -2.849 -11.969 1.00 82.00 112 LEU A C 1
ATOM 886 O O . LEU A 1 112 ? -0.901 -3.578 -12.816 1.00 82.00 112 LEU A O 1
ATOM 890 N N . VAL A 1 113 ? -2.062 -1.716 -12.286 1.00 82.75 113 VAL A N 1
ATOM 891 C CA . VAL A 1 113 ? -2.153 -1.205 -13.660 1.00 82.75 113 VAL A CA 1
ATOM 892 C C . VAL A 1 113 ? -0.764 -0.879 -14.204 1.00 82.75 113 VAL A C 1
ATOM 894 O O . VAL A 1 113 ? -0.407 -1.361 -15.282 1.00 82.75 113 VAL A O 1
ATOM 897 N N . ASP A 1 114 ? 0.050 -0.145 -13.448 1.00 74.44 114 ASP A N 1
ATOM 898 C CA . ASP A 1 114 ? 1.395 0.263 -13.864 1.00 74.44 114 ASP A CA 1
ATOM 899 C C . ASP A 1 114 ? 2.317 -0.943 -14.102 1.00 74.44 114 ASP A C 1
ATOM 901 O O . ASP A 1 114 ? 2.979 -1.040 -15.145 1.00 74.44 114 ASP A O 1
ATOM 905 N N . LEU A 1 115 ? 2.322 -1.911 -13.177 1.00 71.44 115 LEU A N 1
ATOM 906 C CA . LEU A 1 115 ? 3.096 -3.149 -13.310 1.00 71.44 115 LEU A CA 1
ATOM 907 C C . LEU A 1 115 ? 2.626 -3.996 -14.504 1.00 71.44 115 LEU A C 1
ATOM 909 O O . LEU A 1 115 ? 3.447 -4.605 -15.198 1.00 71.44 115 LEU A O 1
ATOM 913 N N . GLY A 1 116 ? 1.317 -4.024 -14.771 1.00 71.31 116 GLY A N 1
ATOM 914 C CA . GLY A 1 116 ? 0.733 -4.734 -15.908 1.00 71.31 116 GLY A CA 1
ATOM 915 C C . GLY A 1 116 ? 1.018 -4.074 -17.262 1.00 71.31 116 GLY A C 1
ATOM 916 O O . GLY A 1 116 ? 1.244 -4.773 -18.258 1.00 71.31 116 GLY A O 1
ATOM 917 N N . ALA A 1 117 ? 1.041 -2.740 -17.308 1.00 70.38 117 ALA A N 1
ATOM 918 C CA . ALA A 1 117 ? 1.196 -1.952 -18.527 1.00 70.38 117 ALA A CA 1
ATOM 919 C C . ALA A 1 117 ? 2.649 -1.887 -19.028 1.00 70.38 117 ALA A C 1
ATOM 921 O O . ALA A 1 117 ? 2.893 -1.832 -20.240 1.00 70.38 117 ALA A O 1
ATOM 922 N N . HIS A 1 118 ? 3.643 -1.926 -18.134 1.00 67.12 118 HIS A N 1
ATOM 923 C CA . HIS A 1 118 ? 5.025 -1.685 -18.541 1.00 67.12 118 HIS A CA 1
ATOM 924 C C . HIS A 1 118 ? 5.644 -2.885 -19.281 1.00 67.12 118 HIS A C 1
ATOM 926 O O . HIS A 1 118 ? 6.071 -3.879 -18.689 1.00 67.12 118 HIS A O 1
ATOM 932 N N . ARG A 1 119 ? 5.803 -2.776 -20.611 1.00 63.91 119 ARG A N 1
ATOM 933 C CA . ARG A 1 119 ? 6.512 -3.784 -21.435 1.00 63.91 119 ARG A CA 1
ATOM 934 C C . ARG A 1 119 ? 7.920 -4.095 -20.915 1.00 63.91 119 ARG A C 1
ATOM 936 O O . ARG A 1 119 ? 8.368 -5.232 -21.035 1.00 63.91 119 ARG A O 1
ATOM 943 N N . ALA A 1 120 ? 8.623 -3.110 -20.356 1.00 59.91 120 ALA A N 1
ATOM 944 C CA . ALA A 1 120 ? 9.942 -3.305 -19.748 1.00 59.91 120 ALA A CA 1
ATOM 945 C C . ALA A 1 120 ? 9.877 -4.165 -18.472 1.00 59.91 120 ALA A C 1
ATOM 947 O O . ALA A 1 120 ? 10.650 -5.111 -18.353 1.00 59.91 120 ALA A O 1
ATOM 948 N N . VAL A 1 121 ? 8.885 -3.942 -17.600 1.00 62.97 121 VAL A N 1
ATOM 949 C CA . VAL A 1 121 ? 8.618 -4.801 -16.432 1.00 62.97 121 VAL A CA 1
ATOM 950 C C . VAL A 1 121 ? 8.260 -6.215 -16.887 1.00 62.97 121 VAL A C 1
ATOM 952 O O . VAL A 1 121 ? 8.852 -7.179 -16.413 1.00 62.97 121 VAL A O 1
ATOM 955 N N . ARG A 1 122 ? 7.396 -6.370 -17.900 1.00 67.06 122 ARG A N 1
ATOM 956 C CA . ARG A 1 122 ? 7.083 -7.696 -18.471 1.00 67.06 122 ARG A CA 1
ATOM 957 C C . ARG A 1 122 ? 8.319 -8.397 -19.047 1.00 67.06 122 ARG A C 1
ATOM 959 O O . ARG A 1 122 ? 8.421 -9.616 -18.932 1.00 67.06 122 ARG A O 1
ATOM 966 N N . ARG A 1 123 ? 9.261 -7.660 -19.649 1.00 65.50 123 ARG A N 1
ATOM 967 C CA . ARG A 1 123 ? 10.551 -8.206 -20.117 1.00 65.50 123 ARG A CA 1
ATOM 968 C C . ARG A 1 123 ? 11.445 -8.639 -18.952 1.00 65.50 123 ARG A C 1
ATOM 970 O O . ARG A 1 123 ? 12.002 -9.730 -19.013 1.00 65.50 123 ARG A O 1
ATOM 977 N N . LEU A 1 124 ? 11.528 -7.839 -17.890 1.00 63.31 124 LEU A N 1
ATOM 978 C CA . LEU A 1 124 ? 12.300 -8.148 -16.680 1.00 63.31 124 LEU A CA 1
ATOM 979 C C . LEU A 1 124 ? 11.730 -9.339 -15.902 1.00 63.31 124 LEU A C 1
ATOM 981 O O . LEU A 1 124 ? 12.495 -10.142 -15.380 1.00 63.31 124 LEU A O 1
ATOM 985 N N . VAL A 1 125 ? 10.403 -9.487 -15.850 1.00 63.53 125 VAL A N 1
ATOM 986 C CA . VAL A 1 125 ? 9.721 -10.643 -15.240 1.00 63.53 125 VAL A CA 1
ATOM 987 C C . VAL A 1 125 ? 9.919 -11.914 -16.069 1.00 63.53 125 VAL A C 1
ATOM 989 O O . VAL A 1 125 ? 10.035 -12.995 -15.503 1.00 63.53 125 VAL A O 1
ATOM 992 N N . ARG A 1 126 ? 9.986 -11.799 -17.402 1.00 65.25 126 ARG A N 1
ATOM 993 C CA . ARG A 1 126 ? 10.153 -12.943 -18.312 1.00 65.25 126 ARG A CA 1
ATOM 994 C C . ARG A 1 126 ? 11.587 -13.431 -18.484 1.00 65.25 126 ARG A C 1
ATOM 996 O O . ARG A 1 126 ? 11.739 -14.527 -19.008 1.00 65.25 126 ARG A O 1
ATOM 1003 N N . ARG A 1 127 ? 12.621 -12.665 -18.117 1.00 55.88 127 ARG A N 1
ATOM 1004 C CA . ARG A 1 127 ? 14.007 -13.157 -18.183 1.00 55.88 127 ARG A CA 1
ATOM 1005 C C . ARG A 1 127 ? 14.196 -14.228 -17.098 1.00 55.88 127 ARG A C 1
ATOM 1007 O O . ARG A 1 127 ? 14.188 -13.865 -15.923 1.00 55.88 127 ARG A O 1
ATOM 1014 N N . PRO A 1 128 ? 14.360 -15.520 -17.445 1.00 48.28 128 PRO A N 1
ATOM 1015 C CA . PRO A 1 128 ? 14.802 -16.491 -16.460 1.00 48.28 128 PRO A CA 1
ATOM 1016 C C . PRO A 1 128 ? 16.208 -16.085 -16.015 1.00 48.28 128 PRO A C 1
ATOM 1018 O O . PRO A 1 128 ? 17.055 -15.750 -16.847 1.00 48.28 128 PRO A O 1
ATOM 1021 N N . THR A 1 129 ? 16.450 -16.091 -14.707 1.00 51.72 129 THR A N 1
ATOM 1022 C CA . THR A 1 129 ? 17.804 -16.077 -14.156 1.00 51.72 129 THR A CA 1
ATOM 1023 C C . THR A 1 129 ? 18.533 -17.271 -14.754 1.00 51.72 129 THR A C 1
ATOM 10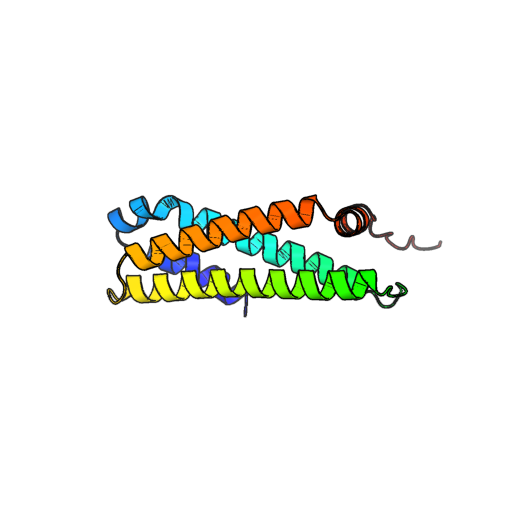25 O O . THR A 1 129 ? 18.256 -18.411 -14.386 1.00 51.72 129 THR A O 1
ATOM 1028 N N . LEU A 1 130 ? 19.402 -17.018 -15.732 1.00 49.00 130 LEU A N 1
ATOM 1029 C CA . LEU A 1 130 ? 20.337 -18.010 -16.240 1.00 49.00 130 LEU A CA 1
ATOM 1030 C C . LEU A 1 130 ? 21.241 -18.388 -15.067 1.00 49.00 130 LEU A C 1
ATOM 1032 O O . LEU A 1 130 ? 22.192 -17.680 -14.750 1.00 49.00 130 LEU A O 1
ATOM 1036 N N . THR A 1 131 ? 20.902 -19.476 -14.379 1.00 45.16 131 THR A N 1
ATOM 1037 C CA . THR A 1 131 ? 21.827 -20.160 -13.480 1.00 45.16 131 THR A CA 1
ATOM 1038 C C . THR A 1 131 ? 23.075 -20.497 -14.293 1.00 45.16 131 THR A C 1
ATOM 1040 O O . THR A 1 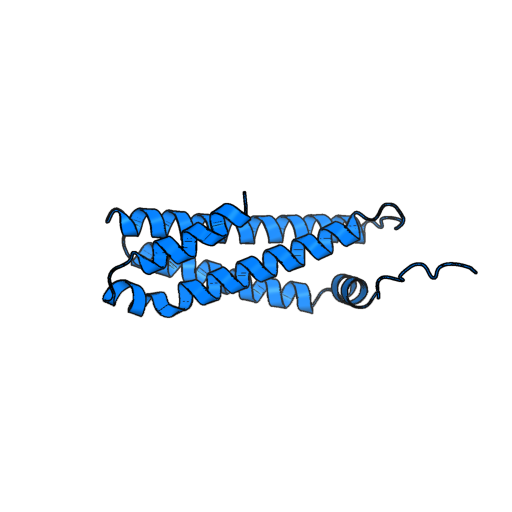131 ? 22.934 -21.163 -15.325 1.00 45.16 131 THR A O 1
ATOM 1043 N N . PRO A 1 132 ? 24.275 -20.041 -13.893 1.00 49.84 132 PRO A N 1
ATOM 1044 C CA . PRO A 1 132 ? 25.494 -20.436 -14.576 1.00 49.84 132 PRO A CA 1
ATOM 1045 C C . PRO A 1 132 ? 25.626 -21.957 -14.463 1.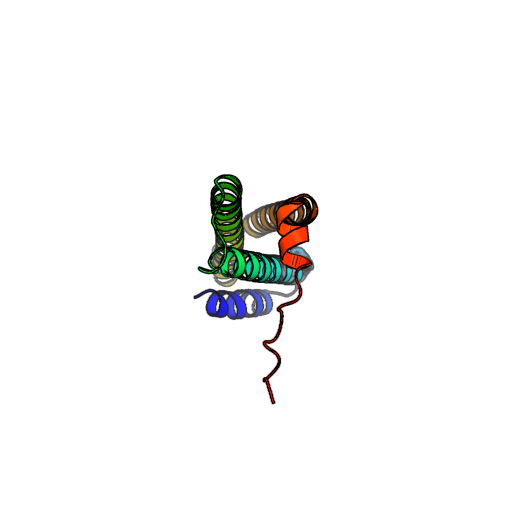00 49.84 132 PRO A C 1
ATOM 1047 O O . PRO A 1 132 ? 25.702 -22.507 -13.365 1.00 49.84 132 PRO A O 1
ATOM 1050 N N . SER A 1 133 ? 25.584 -22.639 -15.608 1.00 48.34 133 SER A N 1
ATOM 1051 C CA . SER A 1 133 ? 25.875 -24.068 -15.698 1.00 48.34 133 SER A CA 1
ATOM 1052 C C . SER A 1 133 ? 27.319 -24.281 -15.238 1.00 48.34 133 SER A C 1
ATOM 1054 O O . SER A 1 133 ? 28.205 -23.627 -15.795 1.00 48.34 133 SER A O 1
ATOM 1056 N N . PRO A 1 134 ? 27.597 -25.160 -14.258 1.00 55.66 134 PRO A N 1
ATOM 1057 C CA . PRO A 1 134 ? 28.970 -25.510 -13.941 1.00 55.66 134 PRO A CA 1
ATOM 1058 C C . PRO A 1 134 ? 29.550 -26.229 -15.162 1.00 55.66 134 PRO A C 1
ATOM 1060 O O . PRO A 1 134 ? 29.024 -27.252 -15.601 1.00 55.66 134 PRO A O 1
ATOM 1063 N N . ALA A 1 135 ? 30.578 -25.633 -15.762 1.00 54.94 135 ALA A N 1
ATOM 1064 C CA . ALA A 1 135 ? 31.378 -26.289 -16.782 1.00 54.94 135 ALA A CA 1
ATOM 1065 C C . ALA A 1 135 ? 32.099 -27.478 -16.129 1.00 54.94 135 ALA A C 1
ATOM 1067 O O . ALA A 1 135 ? 32.733 -27.312 -15.083 1.00 54.94 135 ALA A O 1
ATOM 1068 N N . ALA A 1 136 ? 31.913 -28.657 -16.721 1.00 53.66 136 ALA A N 1
ATOM 1069 C CA . ALA A 1 136 ? 32.626 -29.889 -16.400 1.00 53.66 136 ALA A CA 1
ATOM 1070 C C . ALA A 1 136 ? 34.040 -29.879 -16.994 1.00 53.66 136 ALA A C 1
ATOM 1072 O O . ALA A 1 136 ? 34.222 -29.230 -18.052 1.00 53.66 136 ALA A O 1
#

Secondary structure (DSSP, 8-state):
-HHHHHHHHHHHHHTS-HHHHHHTTTHHHHHHHHHHHHHHHHHHHHHHT-TTSPPPHHHHHHHHHHHHHHHHHHHHHHHHHHHHHHHHTT-S-HHHHHHHHHHHHHHHHHHHHHHHH-HHHHHHHHS---PPPPP-

Radius of gyration: 18.5 Å; chains: 1; bounding box: 50×40×44 Å

Sequence (136 aa):
TELMLDLQIDDLWRALPAPTREGLAELPVVARALRERIRDLRALLDRLEDPTTARSSADLELRERLEQRRTEATTALEQLRLVLLRLSGSAAPVGELTHHLQEARALEADLLVDLGAHRAVRRLVRRPTLTPSPAA

Foldseek 3Di:
DVVVLLVQLVVLLVLDDPVLCVVVVCVNVLLVLLSVLLVLLVVLLVLLPPPVDDDDPVSVVVNVVSVVLSVVSSVLSVLLSVQSVCVSVVNHDSVSNVVSSVVSVVSSVVSVVVCVPDPVNVVSVPDPPPDPDPDD